Protein AF-A0A529LH03-F1 (afdb_monomer_lite)

Sequence (107 aa):
MSPVDPLMFDMQNALAVAYLFAGRYEEASSWAERSLQEKPDFLGSLRYAAASYAHAGRADEAQKVVSRILALNPGQRISNLADVMPTCRPADLALLVEGLRKAGLPE

Foldseek 3Di:
DPPDPLCQLVVLLVQLLVCLLVLNLVSSLVSLVVSCVSPVLPLSSLLSNLLSCLSVVNQVSNLVSLVSNCVNPVPDALVCQCVVPVPDDPSSNVSSSVSNVSNVGHD

pLDDT: mean 93.13, std 10.19, range [40.72, 98.75]

Structure (mmCIF, N/CA/C/O backbone):
data_AF-A0A529LH03-F1
#
_entry.id   AF-A0A529LH03-F1
#
loop_
_atom_site.group_PDB
_atom_site.id
_atom_site.type_symbol
_atom_site.label_atom_id
_atom_site.label_alt_id
_atom_site.label_comp_id
_atom_site.label_asym_id
_atom_site.label_entity_id
_atom_site.label_seq_id
_atom_site.pdbx_PDB_ins_code
_atom_site.Cartn_x
_atom_site.Cartn_y
_atom_site.Cartn_z
_atom_site.occupancy
_atom_site.B_iso_or_equiv
_atom_site.auth_seq_id
_atom_site.auth_comp_id
_atom_site.auth_asym_id
_atom_site.auth_atom_id
_atom_site.pdbx_PDB_model_num
ATOM 1 N N . MET A 1 1 ? 23.527 19.793 12.767 1.00 40.72 1 MET A N 1
ATOM 2 C CA . MET A 1 1 ? 22.394 19.209 12.025 1.00 40.72 1 MET A CA 1
ATOM 3 C C . MET A 1 1 ? 22.993 18.416 10.883 1.00 40.72 1 MET A C 1
ATOM 5 O O . MET A 1 1 ? 23.650 19.019 10.046 1.00 40.72 1 MET A O 1
ATOM 9 N N . SER A 1 2 ? 22.915 17.085 10.936 1.00 48.88 2 SER A N 1
ATOM 10 C CA . SER A 1 2 ? 23.379 16.255 9.819 1.00 48.88 2 SER A CA 1
ATOM 11 C C . SER A 1 2 ? 22.421 16.480 8.648 1.00 48.88 2 SER A C 1
ATOM 13 O O . SER A 1 2 ? 21.217 16.544 8.907 1.00 48.88 2 SER A O 1
ATOM 15 N N . PRO A 1 3 ? 22.897 16.651 7.403 1.00 59.88 3 PRO A N 1
ATOM 16 C CA . PRO A 1 3 ? 21.998 16.706 6.261 1.00 59.88 3 PRO A CA 1
ATOM 17 C C . PRO A 1 3 ? 21.181 15.412 6.242 1.00 59.88 3 PRO A C 1
ATOM 19 O O . PRO A 1 3 ? 21.746 14.325 6.372 1.00 59.88 3 PRO A O 1
ATOM 22 N N . VAL A 1 4 ? 19.857 15.547 6.158 1.00 61.84 4 VAL A N 1
ATOM 23 C CA . VAL A 1 4 ? 18.957 14.429 5.862 1.00 61.84 4 VAL A CA 1
ATOM 24 C C . VAL A 1 4 ? 19.503 13.771 4.602 1.00 61.84 4 VAL A C 1
ATOM 26 O O . VAL A 1 4 ? 19.668 14.453 3.590 1.00 61.84 4 VAL A O 1
ATOM 29 N N . ASP A 1 5 ? 19.868 12.491 4.685 1.00 68.44 5 ASP A N 1
ATOM 30 C CA . ASP A 1 5 ? 20.296 11.741 3.509 1.00 68.44 5 ASP A CA 1
ATOM 31 C C . ASP A 1 5 ? 19.119 11.745 2.518 1.00 68.44 5 ASP A C 1
ATOM 33 O O . ASP A 1 5 ? 18.059 11.202 2.853 1.00 68.44 5 ASP A O 1
ATOM 37 N N . PRO A 1 6 ? 19.256 12.365 1.328 1.00 65.69 6 PRO A N 1
ATOM 38 C CA . PRO A 1 6 ? 18.159 12.506 0.376 1.00 65.69 6 PRO A CA 1
ATOM 39 C C . PRO A 1 6 ? 17.545 11.171 -0.064 1.00 65.69 6 PRO A C 1
ATOM 41 O O . PRO A 1 6 ? 16.459 11.180 -0.635 1.00 65.69 6 PRO A O 1
ATOM 44 N N . LEU A 1 7 ? 18.220 10.043 0.188 1.00 79.62 7 LEU A N 1
ATOM 45 C CA . LEU A 1 7 ? 17.789 8.693 -0.181 1.00 79.62 7 LEU A CA 1
ATOM 46 C C . LEU A 1 7 ? 17.236 7.881 1.001 1.00 79.62 7 LEU A C 1
ATOM 48 O O . LEU A 1 7 ? 16.840 6.727 0.832 1.00 79.62 7 LEU A O 1
ATOM 52 N N . MET A 1 8 ? 17.167 8.455 2.206 1.00 89.00 8 MET A N 1
ATOM 53 C CA . MET A 1 8 ? 16.677 7.741 3.390 1.00 89.00 8 MET A CA 1
ATOM 54 C C . MET A 1 8 ? 15.234 7.247 3.209 1.00 89.00 8 MET A C 1
ATOM 56 O O . MET A 1 8 ? 14.904 6.126 3.606 1.00 89.00 8 MET A O 1
ATOM 60 N N . PHE A 1 9 ? 14.385 8.046 2.552 1.00 90.88 9 PHE A N 1
ATOM 61 C CA . PHE A 1 9 ? 12.998 7.669 2.275 1.00 90.88 9 PHE A CA 1
ATOM 62 C C . PHE A 1 9 ? 12.903 6.444 1.350 1.00 90.88 9 PHE A C 1
ATOM 64 O O . PHE A 1 9 ? 11.987 5.636 1.519 1.00 90.88 9 PHE A O 1
ATOM 71 N N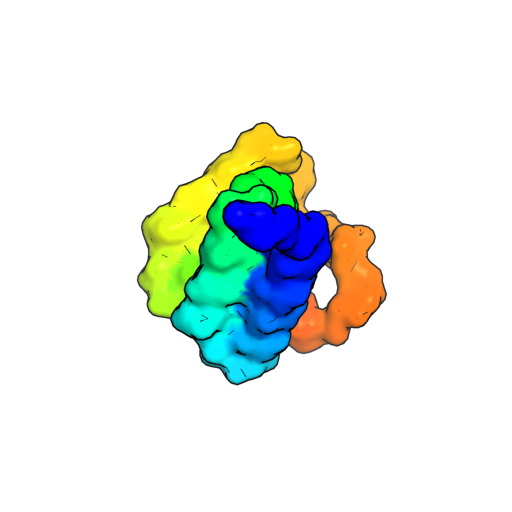 . ASP A 1 10 ? 13.843 6.276 0.409 1.00 91.94 10 ASP A N 1
ATOM 72 C CA . ASP A 1 10 ? 13.891 5.126 -0.501 1.00 91.94 10 ASP A CA 1
ATOM 73 C C . ASP A 1 10 ? 14.249 3.845 0.258 1.00 91.94 10 ASP A C 1
ATOM 75 O O . ASP A 1 10 ? 13.608 2.811 0.065 1.00 91.94 10 ASP A O 1
ATOM 79 N N . MET A 1 11 ? 15.216 3.912 1.182 1.00 93.94 11 MET A N 1
ATOM 80 C CA . MET A 1 11 ? 15.580 2.771 2.030 1.00 93.94 11 MET A CA 1
ATOM 81 C C . MET A 1 11 ? 14.429 2.368 2.960 1.00 93.94 11 MET A C 1
ATOM 83 O O . MET A 1 11 ? 14.126 1.183 3.105 1.00 93.94 11 MET A O 1
ATOM 87 N N . GLN A 1 12 ? 13.751 3.344 3.565 1.00 96.38 12 GLN A N 1
ATOM 88 C CA . GLN A 1 12 ? 12.578 3.101 4.409 1.00 96.38 12 GLN A CA 1
ATOM 89 C C . GLN A 1 12 ? 11.424 2.491 3.603 1.00 96.38 12 GLN A C 1
ATOM 91 O O . GLN A 1 12 ? 10.797 1.534 4.052 1.00 96.38 12 GLN A O 1
ATOM 96 N N . ASN A 1 13 ? 11.190 2.977 2.381 1.00 96.25 13 ASN A N 1
ATOM 97 C CA . ASN A 1 13 ? 10.220 2.378 1.472 1.00 96.25 13 ASN A CA 1
ATOM 98 C C . ASN A 1 13 ? 10.601 0.931 1.127 1.00 96.25 13 ASN A C 1
ATOM 100 O O . ASN A 1 13 ? 9.756 0.048 1.214 1.00 96.25 13 ASN A O 1
ATOM 104 N N . ALA A 1 14 ? 11.868 0.655 0.805 1.00 95.19 14 ALA A N 1
ATOM 105 C CA . ALA A 1 14 ? 12.334 -0.702 0.516 1.00 95.19 14 ALA A CA 1
ATOM 106 C C . ALA A 1 14 ? 12.117 -1.664 1.700 1.00 95.19 14 ALA A C 1
ATOM 108 O O . ALA A 1 14 ? 11.710 -2.808 1.494 1.00 95.19 14 ALA A O 1
ATOM 109 N N . LEU A 1 15 ? 12.316 -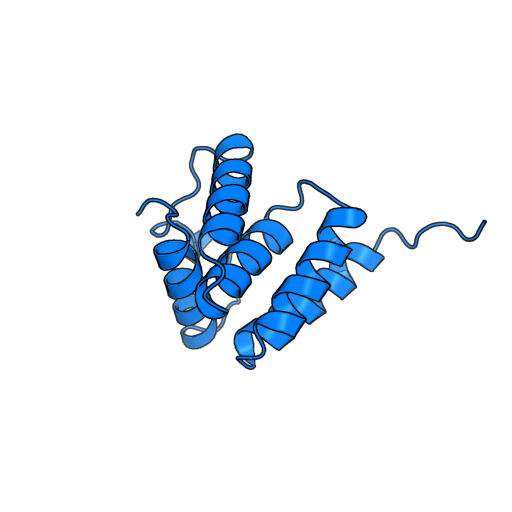1.198 2.939 1.00 97.50 15 LEU A N 1
ATOM 110 C CA . LEU A 1 15 ? 11.975 -1.968 4.139 1.00 97.50 15 LEU A CA 1
ATOM 111 C C . LEU A 1 15 ? 10.469 -2.224 4.238 1.00 97.50 15 LEU A C 1
ATOM 113 O O . LEU A 1 15 ? 10.074 -3.356 4.512 1.00 97.50 15 LEU A O 1
ATOM 117 N N . ALA A 1 16 ? 9.629 -1.223 3.965 1.00 97.69 16 ALA A N 1
ATOM 118 C CA . ALA A 1 16 ? 8.178 -1.400 3.942 1.00 97.69 16 ALA A CA 1
ATOM 119 C C . ALA A 1 16 ? 7.746 -2.476 2.935 1.00 97.69 16 ALA A C 1
ATOM 121 O O . ALA A 1 16 ? 6.956 -3.356 3.274 1.00 97.69 16 ALA A O 1
ATOM 122 N N . VAL A 1 17 ? 8.324 -2.457 1.729 1.00 96.31 17 VAL A N 1
ATOM 123 C CA . VAL A 1 17 ? 8.094 -3.481 0.698 1.00 96.31 17 VAL A CA 1
ATOM 124 C C . VAL A 1 17 ? 8.487 -4.867 1.205 1.00 96.31 17 VAL A C 1
ATOM 126 O O . VAL A 1 17 ? 7.697 -5.807 1.124 1.00 96.31 17 VAL A O 1
ATOM 129 N N . ALA A 1 18 ? 9.696 -4.995 1.758 1.00 96.56 18 ALA A N 1
ATOM 130 C CA . ALA A 1 18 ? 10.208 -6.270 2.246 1.00 96.56 18 ALA A CA 1
ATOM 131 C C . ALA A 1 18 ? 9.337 -6.849 3.372 1.00 96.56 18 ALA A C 1
ATOM 133 O O . ALA A 1 18 ? 9.021 -8.038 3.352 1.00 96.56 18 ALA A O 1
ATOM 134 N N . TYR A 1 19 ? 8.913 -6.019 4.330 1.00 98.44 19 TYR A N 1
ATOM 135 C CA . TYR A 1 19 ? 8.042 -6.455 5.421 1.00 98.44 19 TYR A CA 1
ATOM 136 C C . TYR A 1 19 ? 6.632 -6.805 4.945 1.00 98.44 19 TYR A C 1
ATOM 138 O O . TYR A 1 19 ? 6.096 -7.823 5.384 1.00 98.44 19 TYR A O 1
ATOM 146 N N . LEU A 1 20 ? 6.059 -6.036 4.011 1.00 98.06 20 LEU A N 1
ATOM 147 C CA . LEU A 1 20 ? 4.743 -6.333 3.443 1.00 98.06 20 LEU A CA 1
ATOM 148 C C . LEU A 1 20 ? 4.744 -7.716 2.791 1.00 98.06 20 LEU A C 1
ATOM 150 O O . LEU A 1 20 ? 3.909 -8.553 3.124 1.00 98.06 20 LEU A O 1
ATOM 154 N N . PHE A 1 21 ? 5.711 -7.982 1.912 1.00 96.00 21 PHE A N 1
ATOM 155 C CA . PHE A 1 21 ? 5.810 -9.267 1.212 1.00 96.00 21 PHE A CA 1
ATOM 156 C C . PHE A 1 21 ? 6.257 -10.422 2.119 1.00 96.00 21 PHE A C 1
ATOM 158 O O . PHE A 1 21 ? 6.063 -11.585 1.773 1.00 96.00 21 PHE A O 1
ATOM 165 N N . ALA A 1 22 ? 6.790 -10.124 3.306 1.00 96.81 22 ALA A N 1
ATOM 166 C CA . ALA A 1 22 ? 7.024 -11.099 4.370 1.00 96.81 22 ALA A CA 1
ATOM 167 C C . ALA A 1 22 ? 5.801 -11.321 5.287 1.00 96.81 22 ALA A C 1
ATOM 169 O O . ALA A 1 22 ? 5.908 -12.070 6.257 1.00 96.81 22 ALA A O 1
ATOM 170 N N . GLY A 1 23 ? 4.658 -10.671 5.027 1.00 97.00 23 GLY A N 1
ATOM 171 C CA . GLY A 1 23 ? 3.442 -10.780 5.844 1.00 97.00 23 GLY A CA 1
ATOM 172 C C . GLY A 1 23 ? 3.506 -10.040 7.187 1.00 97.00 23 GLY A C 1
ATOM 173 O O . GLY A 1 23 ? 2.677 -10.268 8.065 1.00 97.00 23 GLY A O 1
ATOM 174 N N . ARG A 1 24 ? 4.500 -9.166 7.372 1.00 98.50 24 ARG A N 1
ATOM 175 C CA . ARG A 1 24 ? 4.757 -8.403 8.602 1.00 98.50 24 ARG A CA 1
ATOM 176 C C . ARG A 1 24 ? 4.164 -7.001 8.480 1.00 98.50 24 ARG A C 1
ATOM 178 O O . ARG A 1 24 ? 4.868 -6.023 8.237 1.00 98.50 24 ARG A O 1
ATOM 185 N N . TYR A 1 25 ? 2.837 -6.930 8.548 1.00 98.44 25 TYR A N 1
ATOM 186 C CA . TYR A 1 25 ? 2.073 -5.748 8.134 1.00 98.44 25 TYR A CA 1
ATOM 187 C C . TYR A 1 25 ? 2.251 -4.526 9.046 1.00 98.44 25 TYR A C 1
ATOM 189 O O . TYR A 1 25 ? 2.324 -3.403 8.548 1.00 98.44 25 TYR A O 1
ATOM 197 N N . GLU A 1 26 ? 2.369 -4.721 10.361 1.00 98.06 26 GLU A N 1
ATOM 198 C CA . GLU A 1 26 ? 2.621 -3.621 11.304 1.00 98.06 26 GLU A CA 1
ATOM 199 C C . GLU A 1 26 ? 3.984 -2.975 11.030 1.00 98.06 26 GLU A C 1
ATOM 201 O O . GLU A 1 26 ? 4.076 -1.762 10.838 1.00 98.06 26 GLU A O 1
ATOM 206 N N . GLU A 1 27 ? 5.043 -3.775 10.889 1.00 98.56 27 GLU A N 1
ATOM 207 C CA . GLU A 1 27 ? 6.366 -3.257 10.541 1.00 98.56 27 GLU A CA 1
ATOM 208 C C . GLU A 1 27 ? 6.370 -2.593 9.163 1.00 98.56 27 GLU A C 1
ATOM 210 O O . GLU A 1 27 ? 6.972 -1.531 8.998 1.00 98.56 27 GLU A O 1
ATOM 215 N N . ALA A 1 28 ? 5.667 -3.174 8.188 1.00 98.56 28 ALA A N 1
ATOM 216 C CA . ALA A 1 28 ? 5.534 -2.592 6.860 1.00 98.56 28 ALA A CA 1
ATOM 217 C C . ALA A 1 28 ? 4.894 -1.198 6.903 1.00 98.56 28 ALA A C 1
ATOM 219 O O . ALA A 1 28 ? 5.439 -0.261 6.316 1.00 98.56 28 ALA A O 1
ATOM 220 N N . SER A 1 29 ? 3.793 -1.036 7.647 1.00 97.56 29 SER A N 1
ATOM 221 C CA . SER A 1 29 ? 3.156 0.272 7.829 1.00 97.56 29 SER A CA 1
ATOM 222 C C . SER A 1 29 ? 4.089 1.267 8.516 1.00 97.56 29 SER A C 1
ATOM 224 O O . SER A 1 29 ? 4.277 2.363 7.995 1.00 97.56 29 SER A O 1
ATOM 226 N N . SER A 1 30 ? 4.779 0.865 9.588 1.00 97.94 30 SER A N 1
ATOM 227 C CA . SER A 1 30 ? 5.708 1.740 10.308 1.00 97.94 30 SER A CA 1
ATOM 228 C C . SER A 1 30 ? 6.841 2.251 9.411 1.00 97.94 30 SER A C 1
ATOM 230 O O . SER A 1 30 ? 7.172 3.437 9.426 1.00 97.94 30 SER A O 1
ATOM 232 N N . TRP A 1 31 ? 7.429 1.388 8.578 1.00 98.38 31 TRP A N 1
ATOM 233 C CA . TRP A 1 31 ? 8.479 1.809 7.648 1.00 98.38 31 TRP A CA 1
ATOM 234 C C . TRP A 1 31 ? 7.950 2.672 6.500 1.00 98.38 31 TRP A C 1
ATOM 236 O O . TRP A 1 31 ? 8.615 3.638 6.115 1.00 98.38 31 TRP A O 1
ATOM 246 N N . ALA A 1 32 ? 6.747 2.387 5.995 1.00 97.94 32 ALA A N 1
ATOM 247 C CA . ALA A 1 32 ? 6.104 3.226 4.990 1.00 97.94 32 ALA A CA 1
ATOM 248 C C . ALA A 1 32 ? 5.810 4.627 5.547 1.00 97.94 32 ALA A C 1
ATOM 250 O O . ALA A 1 32 ? 6.085 5.620 4.879 1.00 97.94 32 ALA A O 1
ATOM 251 N N . GLU A 1 33 ? 5.333 4.728 6.788 1.00 97.12 33 GLU A N 1
ATOM 252 C CA . GLU A 1 33 ? 5.102 6.007 7.462 1.00 97.12 33 GLU A CA 1
ATOM 253 C C . GLU A 1 33 ? 6.377 6.822 7.629 1.00 97.12 33 GLU A C 1
ATOM 255 O O . GLU A 1 33 ? 6.362 8.022 7.382 1.00 97.12 33 GLU A O 1
ATOM 260 N N . ARG A 1 34 ? 7.496 6.189 7.999 1.00 96.88 34 ARG A N 1
ATOM 261 C CA . ARG A 1 34 ? 8.790 6.883 8.094 1.00 96.88 34 ARG A CA 1
ATOM 262 C C . ARG A 1 34 ? 9.220 7.441 6.741 1.00 96.88 34 ARG A C 1
ATOM 264 O O . ARG A 1 34 ? 9.604 8.602 6.664 1.00 96.88 34 ARG A O 1
ATOM 271 N N . SER A 1 35 ? 9.049 6.658 5.675 1.00 97.06 35 SER A N 1
ATOM 272 C CA . SER A 1 35 ? 9.292 7.133 4.308 1.00 97.06 35 SER A CA 1
ATOM 273 C C . SER A 1 35 ? 8.412 8.341 3.962 1.00 97.06 35 SER A C 1
ATOM 275 O O . SER A 1 35 ? 8.885 9.303 3.361 1.00 97.06 35 SER A O 1
ATOM 277 N N . LEU A 1 36 ? 7.147 8.333 4.392 1.00 96.62 36 LEU A N 1
ATOM 278 C CA . LEU A 1 36 ? 6.206 9.436 4.181 1.00 96.62 36 LEU A CA 1
ATOM 279 C C . LEU A 1 36 ? 6.477 10.652 5.080 1.00 96.62 36 LEU A C 1
ATOM 281 O O . LEU A 1 36 ? 6.141 11.763 4.692 1.00 96.62 36 LEU A O 1
ATOM 285 N N . GLN A 1 37 ? 7.103 10.491 6.247 1.00 95.19 37 GLN A N 1
ATOM 286 C CA . GLN A 1 37 ? 7.558 11.629 7.057 1.00 95.19 37 GLN A CA 1
ATOM 287 C C . GLN A 1 37 ? 8.637 12.430 6.319 1.00 95.19 37 GLN A C 1
ATOM 289 O O . GLN A 1 37 ? 8.614 13.658 6.353 1.00 95.19 37 GLN A O 1
ATOM 294 N N . GLU A 1 38 ? 9.533 11.742 5.608 1.00 92.62 38 GLU A N 1
ATOM 295 C CA . GLU A 1 38 ? 10.571 12.369 4.782 1.00 92.62 38 GLU A CA 1
ATOM 296 C C . GLU A 1 38 ? 10.014 12.870 3.436 1.00 92.62 38 GLU A C 1
ATOM 298 O O . GLU A 1 38 ? 10.370 13.952 2.964 1.00 92.62 38 GLU A O 1
ATOM 303 N N . LYS A 1 39 ? 9.114 12.100 2.804 1.00 94.12 39 LYS A N 1
ATOM 304 C CA . LYS A 1 39 ? 8.490 12.434 1.514 1.00 94.12 39 LYS A CA 1
ATOM 305 C C . LYS A 1 39 ? 6.981 12.118 1.502 1.00 94.12 39 LYS A C 1
ATOM 307 O O . LYS A 1 39 ? 6.583 11.066 0.995 1.00 94.12 39 LYS A O 1
ATOM 312 N N . PRO A 1 40 ? 6.123 13.049 1.966 1.00 94.75 40 PRO A N 1
ATOM 313 C CA . PRO A 1 40 ? 4.690 12.802 2.203 1.00 94.75 40 PRO A CA 1
ATOM 314 C C . PRO A 1 40 ? 3.869 12.336 0.999 1.00 94.75 40 PRO A C 1
ATOM 316 O O . PRO A 1 40 ? 2.889 11.614 1.159 1.00 94.75 40 PRO A O 1
ATOM 319 N N . ASP A 1 41 ? 4.278 12.723 -0.209 1.00 95.44 41 ASP A N 1
ATOM 320 C CA . ASP A 1 41 ? 3.543 12.436 -1.446 1.00 95.44 41 ASP A CA 1
ATOM 321 C C . ASP A 1 41 ? 4.212 11.357 -2.302 1.00 95.44 41 ASP A C 1
ATOM 323 O O . ASP A 1 41 ? 3.959 11.234 -3.504 1.00 95.44 41 ASP A O 1
ATOM 327 N N . PHE A 1 42 ? 5.086 10.545 -1.700 1.00 95.12 42 PHE A N 1
ATOM 328 C CA . PHE A 1 42 ? 5.680 9.426 -2.410 1.00 95.12 42 PHE A CA 1
ATOM 329 C C . PHE A 1 42 ? 4.651 8.310 -2.637 1.00 95.12 42 PHE A C 1
ATOM 331 O O . PHE A 1 42 ? 4.361 7.502 -1.754 1.00 95.12 42 PHE A O 1
ATOM 338 N N . LEU A 1 43 ? 4.116 8.244 -3.862 1.00 95.12 43 LEU A N 1
ATOM 339 C CA . LEU A 1 43 ? 3.077 7.284 -4.258 1.00 95.12 43 LEU A CA 1
ATOM 340 C C . LEU A 1 43 ? 3.444 5.817 -3.983 1.00 95.12 43 LEU A C 1
ATOM 342 O O . LEU A 1 43 ? 2.547 5.019 -3.726 1.00 95.12 43 LEU A O 1
ATOM 346 N N . GLY A 1 44 ? 4.730 5.451 -4.030 1.00 94.06 44 GLY A N 1
ATOM 347 C CA . GLY A 1 44 ? 5.193 4.112 -3.651 1.00 94.06 44 GLY A CA 1
ATOM 348 C C . GLY A 1 44 ? 4.834 3.792 -2.201 1.00 94.06 44 GLY A C 1
ATOM 349 O O . GLY A 1 44 ? 4.023 2.900 -1.952 1.00 94.06 44 GLY A O 1
ATOM 350 N N . SER A 1 45 ? 5.355 4.583 -1.264 1.00 97.06 45 SER A N 1
ATOM 351 C CA . SER A 1 45 ? 5.104 4.412 0.170 1.00 97.06 45 SER A CA 1
ATOM 352 C C . SER A 1 45 ? 3.629 4.539 0.536 1.00 97.06 45 SER A C 1
ATOM 354 O O . SER A 1 45 ? 3.160 3.782 1.379 1.00 97.06 45 SER A O 1
ATOM 356 N N . LEU A 1 46 ? 2.861 5.413 -0.129 1.00 98.25 46 LEU A N 1
ATOM 357 C CA . LEU A 1 46 ? 1.410 5.486 0.083 1.00 98.25 46 LEU A CA 1
ATOM 358 C C . LEU A 1 46 ? 0.713 4.164 -0.280 1.00 98.25 46 LEU A C 1
ATOM 360 O O . LEU A 1 46 ? -0.114 3.679 0.490 1.00 98.25 46 LEU A O 1
ATOM 364 N N . ARG A 1 47 ? 1.055 3.539 -1.418 1.00 97.44 47 ARG A N 1
ATOM 365 C CA . ARG A 1 47 ? 0.473 2.238 -1.803 1.00 97.44 47 ARG A CA 1
ATOM 366 C C . ARG A 1 47 ? 0.812 1.152 -0.782 1.00 97.44 47 ARG A C 1
ATOM 368 O O . ARG A 1 47 ? -0.075 0.403 -0.376 1.00 97.44 47 ARG A O 1
ATOM 375 N N . TYR A 1 48 ? 2.068 1.088 -0.344 1.00 97.94 48 TYR A N 1
ATOM 376 C CA . TYR A 1 48 ? 2.493 0.090 0.638 1.00 97.94 48 TYR A CA 1
ATOM 377 C C . TYR A 1 48 ? 1.892 0.340 2.024 1.00 97.94 48 TYR A C 1
ATOM 379 O O . TYR A 1 48 ? 1.476 -0.621 2.665 1.00 97.94 48 TYR A O 1
ATOM 387 N N . ALA A 1 49 ? 1.754 1.596 2.462 1.00 98.56 49 ALA A N 1
ATOM 388 C CA . ALA A 1 49 ? 1.064 1.945 3.703 1.00 98.56 49 ALA A CA 1
ATOM 389 C C . ALA A 1 49 ? -0.412 1.524 3.661 1.00 98.56 49 ALA A C 1
ATOM 391 O O . ALA A 1 49 ? -0.866 0.823 4.560 1.00 98.56 49 ALA A O 1
ATOM 392 N N . ALA A 1 50 ? -1.144 1.878 2.598 1.00 98.69 50 ALA A N 1
ATOM 393 C CA . ALA A 1 50 ? -2.552 1.507 2.441 1.00 98.69 50 ALA A CA 1
ATOM 394 C C . ALA A 1 50 ? -2.758 -0.015 2.480 1.00 98.69 50 ALA A C 1
ATOM 396 O O . ALA A 1 50 ? -3.608 -0.507 3.222 1.00 98.69 50 ALA A O 1
ATOM 397 N N . ALA A 1 51 ? -1.957 -0.767 1.719 1.00 98.50 51 ALA A N 1
ATOM 398 C CA . ALA A 1 51 ? -2.049 -2.224 1.697 1.00 98.50 51 ALA A CA 1
ATOM 399 C C . ALA A 1 51 ? -1.670 -2.859 3.041 1.00 98.50 51 ALA A C 1
ATOM 401 O O . ALA A 1 51 ? -2.351 -3.777 3.496 1.00 98.50 51 ALA A O 1
ATOM 402 N N . SER A 1 52 ? -0.619 -2.353 3.692 1.00 98.69 52 SER A N 1
ATOM 403 C CA . SER A 1 52 ? -0.185 -2.836 5.008 1.00 98.69 52 SER A CA 1
ATOM 404 C C . SER A 1 52 ? -1.257 -2.587 6.066 1.00 98.69 52 SER A C 1
ATOM 406 O O . SER A 1 52 ? -1.600 -3.502 6.807 1.00 98.69 52 SER A O 1
ATOM 408 N N . TYR A 1 53 ? -1.857 -1.393 6.085 1.00 98.75 53 TYR A N 1
ATOM 409 C CA . TYR A 1 53 ?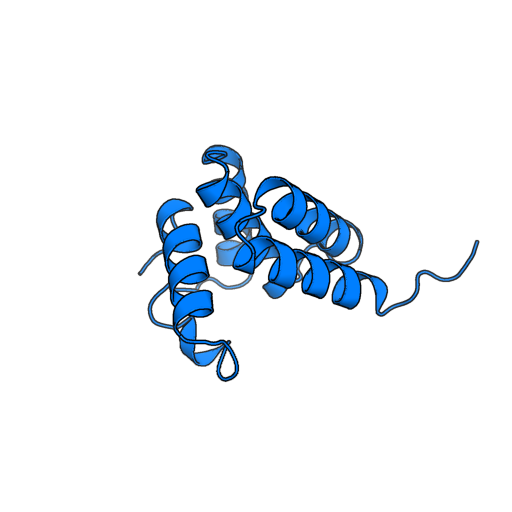 -2.960 -1.080 6.991 1.00 98.75 53 TYR A CA 1
ATOM 410 C C . TYR A 1 53 ? -4.166 -1.981 6.781 1.00 98.75 53 TYR A C 1
ATOM 412 O O . TYR A 1 53 ? -4.707 -2.521 7.745 1.00 98.75 53 TYR A O 1
ATOM 420 N N . ALA A 1 54 ? -4.553 -2.207 5.530 1.00 98.62 54 ALA A N 1
ATOM 421 C CA . ALA A 1 54 ? -5.675 -3.077 5.225 1.00 98.62 54 ALA A CA 1
ATOM 422 C C . ALA A 1 54 ? -5.435 -4.525 5.684 1.00 98.62 54 ALA A C 1
ATOM 424 O O . ALA A 1 54 ? -6.327 -5.140 6.267 1.00 98.62 54 ALA A O 1
ATOM 425 N N . HIS A 1 55 ? -4.230 -5.064 5.473 1.00 98.56 55 HIS A N 1
ATOM 426 C CA . HIS A 1 55 ? -3.881 -6.414 5.931 1.00 98.56 55 HIS A CA 1
ATOM 427 C C . HIS A 1 55 ? -3.704 -6.517 7.451 1.00 98.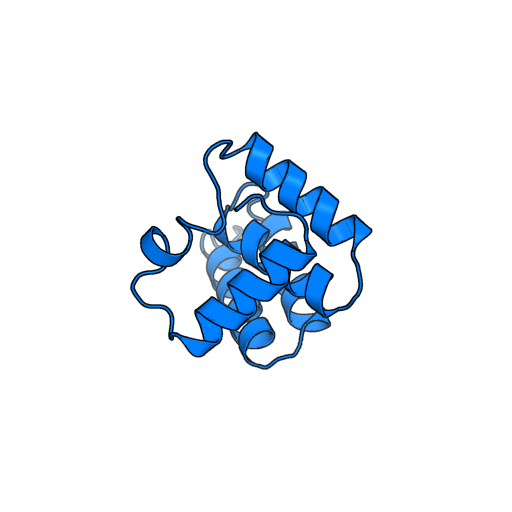56 55 HIS A C 1
ATOM 429 O O . HIS A 1 55 ? -3.989 -7.568 8.018 1.00 98.56 55 HIS A O 1
ATOM 435 N N . ALA A 1 56 ? -3.321 -5.429 8.122 1.00 97.94 56 ALA A N 1
ATOM 436 C CA . ALA A 1 56 ? -3.291 -5.332 9.583 1.00 97.94 56 ALA A CA 1
ATOM 437 C C . ALA A 1 56 ? -4.686 -5.132 10.221 1.00 97.94 56 ALA A C 1
ATOM 439 O O . ALA A 1 56 ? -4.796 -5.049 11.440 1.00 97.94 56 ALA A O 1
ATOM 440 N N . GLY A 1 57 ? -5.761 -5.037 9.426 1.00 97.62 57 GLY A N 1
ATOM 441 C CA . GLY A 1 57 ? -7.123 -4.799 9.925 1.00 97.62 57 GLY A CA 1
ATOM 442 C C . GLY A 1 57 ? -7.424 -3.338 10.287 1.00 97.62 57 GLY A C 1
ATOM 443 O O . GLY A 1 57 ? -8.471 -3.047 10.863 1.00 97.62 57 GLY A O 1
ATOM 444 N N . ARG A 1 58 ? -6.540 -2.407 9.921 1.00 98.25 58 ARG A N 1
ATOM 445 C CA . ARG A 1 58 ? -6.637 -0.961 10.177 1.00 98.25 58 ARG A CA 1
ATOM 446 C C . ARG A 1 58 ? -7.319 -0.253 9.003 1.00 98.25 58 ARG A C 1
ATOM 448 O O . ARG A 1 58 ? -6.703 0.484 8.233 1.00 98.25 58 ARG A O 1
ATOM 455 N N . ALA A 1 59 ? -8.598 -0.575 8.804 1.00 97.25 59 ALA A N 1
ATOM 456 C CA . ALA A 1 59 ? -9.354 -0.186 7.610 1.00 97.25 59 ALA A CA 1
ATOM 457 C C . ALA A 1 59 ? -9.499 1.339 7.447 1.00 97.25 59 ALA A C 1
ATOM 459 O O . ALA A 1 59 ? -9.359 1.847 6.333 1.00 97.25 59 ALA A O 1
ATOM 460 N N . ASP A 1 60 ? -9.723 2.071 8.541 1.00 98.25 60 ASP A N 1
ATOM 461 C CA . ASP A 1 60 ? -9.910 3.526 8.506 1.00 98.25 60 ASP A CA 1
ATOM 462 C C . ASP A 1 60 ? -8.637 4.250 8.047 1.00 98.25 60 ASP A C 1
ATOM 464 O O . ASP A 1 60 ? -8.688 5.180 7.238 1.00 98.25 60 ASP A O 1
ATOM 468 N N . GLU A 1 61 ? -7.469 3.830 8.538 1.00 98.44 61 GLU A N 1
ATOM 469 C CA . GLU A 1 61 ? -6.180 4.355 8.092 1.00 98.44 61 GLU A CA 1
ATOM 470 C C . GLU A 1 61 ? -5.906 3.999 6.633 1.00 98.44 61 GLU A C 1
ATOM 472 O O . GLU A 1 61 ? -5.502 4.868 5.858 1.00 98.44 61 GLU A O 1
ATOM 477 N N . ALA A 1 62 ? -6.197 2.760 6.229 1.00 98.62 62 ALA A N 1
ATOM 478 C CA . ALA A 1 62 ? -6.035 2.325 4.847 1.00 98.62 62 ALA A CA 1
ATOM 479 C C . ALA A 1 62 ? -6.848 3.202 3.873 1.00 98.62 62 ALA A C 1
ATOM 481 O O . ALA A 1 62 ? -6.304 3.703 2.885 1.00 98.62 62 ALA A O 1
ATOM 482 N N . GLN A 1 63 ? -8.120 3.467 4.189 1.00 98.56 63 GLN A N 1
ATOM 483 C CA . GLN A 1 63 ? -9.009 4.306 3.376 1.00 98.56 63 GLN A CA 1
ATOM 484 C C . GLN A 1 63 ? -8.554 5.770 3.315 1.00 98.56 63 GLN A C 1
ATOM 486 O O . GLN A 1 63 ? -8.627 6.407 2.257 1.00 98.56 63 GLN A O 1
ATOM 491 N N . LYS A 1 64 ? -8.037 6.318 4.423 1.00 98.44 64 LYS A N 1
ATOM 492 C CA . LYS A 1 64 ? -7.445 7.668 4.439 1.00 98.44 64 LYS A CA 1
ATOM 493 C C . LYS A 1 64 ? -6.249 7.757 3.495 1.00 98.44 64 LYS A C 1
ATOM 495 O O . LYS A 1 64 ? -6.143 8.716 2.729 1.00 98.44 64 LYS A O 1
ATOM 500 N N . VAL A 1 65 ? -5.379 6.747 3.502 1.00 98.50 65 VAL A N 1
ATOM 501 C CA . VAL A 1 65 ? -4.223 6.702 2.599 1.00 98.50 65 VAL A CA 1
ATOM 502 C C . VAL A 1 65 ? -4.669 6.552 1.141 1.00 98.50 65 VAL A C 1
ATOM 504 O O . VAL A 1 65 ? -4.167 7.280 0.286 1.00 98.50 65 VAL A O 1
ATOM 507 N N . VAL A 1 66 ? -5.659 5.704 0.837 1.00 98.56 66 VAL A N 1
ATOM 508 C CA . VAL A 1 66 ? -6.229 5.597 -0.524 1.00 98.56 66 VAL A CA 1
ATOM 509 C C . VAL A 1 66 ? -6.820 6.925 -0.994 1.00 98.56 66 VAL A C 1
ATOM 511 O O . VAL A 1 66 ? -6.588 7.332 -2.132 1.00 98.56 66 VAL A O 1
ATOM 514 N N . SER A 1 67 ? -7.507 7.651 -0.115 1.00 98.38 67 SER A N 1
ATOM 515 C CA . SER A 1 67 ? -8.030 8.984 -0.434 1.00 98.38 67 SER A CA 1
ATOM 516 C C . SER A 1 67 ? -6.905 9.953 -0.815 1.00 98.38 67 SER A C 1
ATOM 518 O O . SER A 1 67 ? -7.041 10.716 -1.773 1.00 98.38 67 SER A O 1
ATOM 520 N N . ARG A 1 68 ? -5.752 9.884 -0.131 1.00 98.06 68 ARG A N 1
ATOM 521 C CA . ARG A 1 68 ? -4.558 10.663 -0.499 1.00 98.06 68 ARG A CA 1
ATOM 522 C C . ARG A 1 68 ? -3.971 10.224 -1.841 1.00 98.06 68 ARG A C 1
ATOM 524 O O . ARG A 1 68 ? -3.633 11.087 -2.646 1.00 98.06 68 ARG A O 1
ATOM 531 N N . ILE A 1 69 ? -3.887 8.918 -2.107 1.00 98.19 69 ILE A N 1
ATOM 532 C CA . ILE A 1 69 ? -3.435 8.387 -3.405 1.00 98.19 69 ILE A CA 1
ATOM 533 C C . ILE A 1 69 ? -4.300 8.945 -4.533 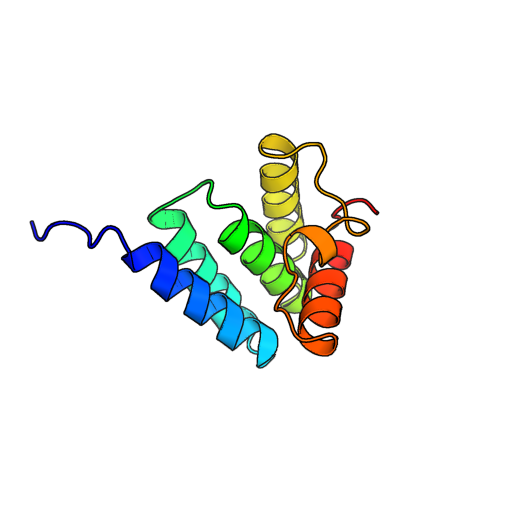1.00 98.19 69 ILE A C 1
ATOM 535 O O . ILE A 1 69 ? -3.756 9.436 -5.515 1.00 98.19 69 ILE A O 1
ATOM 539 N N . LEU A 1 70 ? -5.626 8.914 -4.388 1.00 98.00 70 LEU A N 1
ATOM 540 C CA . LEU A 1 70 ? -6.554 9.397 -5.413 1.00 98.00 70 LEU A CA 1
ATOM 541 C C . LEU A 1 70 ? -6.529 10.921 -5.569 1.00 98.00 70 LEU A C 1
ATOM 543 O O . LEU A 1 70 ? -6.735 11.414 -6.673 1.00 98.00 70 LEU A O 1
ATOM 547 N N . ALA A 1 71 ? -6.230 11.671 -4.506 1.00 98.12 71 ALA A N 1
ATOM 548 C CA . ALA A 1 71 ? -6.015 13.114 -4.608 1.00 98.12 71 ALA A CA 1
ATOM 549 C C . ALA A 1 71 ? -4.760 13.463 -5.433 1.00 98.12 71 ALA A C 1
ATOM 551 O O . ALA A 1 71 ? -4.760 14.457 -6.154 1.00 98.12 71 ALA A O 1
ATOM 552 N N . LEU A 1 72 ? -3.701 12.649 -5.339 1.00 97.62 72 LEU A N 1
ATOM 553 C CA . LEU A 1 72 ? -2.441 12.846 -6.070 1.00 97.62 72 LEU A CA 1
ATOM 554 C C . LEU A 1 72 ? -2.466 12.234 -7.478 1.00 97.62 72 LEU A C 1
ATOM 556 O O . LEU A 1 72 ? -1.877 12.776 -8.409 1.00 97.62 72 LEU A O 1
ATOM 560 N N . ASN A 1 73 ? -3.135 11.093 -7.632 1.00 96.00 73 ASN A N 1
ATOM 561 C CA . ASN A 1 73 ? -3.296 10.368 -8.884 1.00 96.00 73 ASN A CA 1
ATOM 562 C C . ASN A 1 73 ? -4.747 9.865 -9.021 1.00 96.00 73 ASN A C 1
ATOM 564 O O . ASN A 1 73 ? -5.033 8.701 -8.717 1.00 96.00 73 ASN A O 1
ATOM 568 N N . PRO A 1 74 ? -5.664 10.706 -9.536 1.00 96.69 74 PRO A N 1
ATOM 569 C CA . PRO A 1 74 ? -7.070 10.340 -9.718 1.00 96.69 74 PRO A CA 1
ATOM 570 C C . PRO A 1 74 ? -7.298 9.148 -10.654 1.00 96.69 74 PRO A C 1
ATOM 572 O O . PRO A 1 74 ? -8.370 8.543 -10.627 1.00 96.69 74 PRO A O 1
ATOM 575 N N . GLY A 1 75 ? -6.311 8.811 -11.491 1.00 94.88 75 GLY A N 1
ATOM 576 C CA . GLY A 1 75 ? -6.340 7.674 -12.409 1.00 94.88 75 GLY A CA 1
ATOM 577 C C . GLY A 1 75 ? -5.825 6.366 -11.807 1.00 94.88 75 GLY A C 1
ATOM 578 O O . GLY A 1 75 ? -5.872 5.345 -12.486 1.00 94.88 75 GLY A O 1
ATOM 579 N N . GLN A 1 76 ? -5.334 6.356 -10.562 1.00 94.56 76 GLN A N 1
ATOM 580 C CA . GLN A 1 76 ? -4.869 5.122 -9.926 1.00 94.56 76 GLN A CA 1
ATOM 581 C C . GLN A 1 76 ? -6.031 4.137 -9.773 1.00 94.56 76 GLN A C 1
ATOM 583 O O . GLN A 1 76 ? -7.059 4.473 -9.181 1.00 94.56 76 GLN A O 1
ATOM 588 N N . ARG A 1 77 ? -5.851 2.923 -10.290 1.00 96.00 77 ARG A N 1
ATOM 589 C CA . ARG A 1 77 ? -6.820 1.828 -10.228 1.00 96.00 77 ARG A CA 1
ATOM 590 C C . ARG A 1 77 ? -6.121 0.520 -9.885 1.00 96.00 77 ARG A C 1
ATOM 592 O O . ARG A 1 77 ? -4.892 0.457 -9.932 1.00 96.00 77 ARG A O 1
ATOM 599 N N . ILE A 1 78 ? -6.878 -0.515 -9.540 1.00 96.31 78 ILE A N 1
ATOM 600 C CA . ILE A 1 78 ? -6.321 -1.862 -9.379 1.00 96.31 78 ILE A CA 1
ATOM 601 C C . ILE A 1 78 ? -5.857 -2.409 -10.736 1.00 96.31 78 ILE A C 1
ATOM 603 O O . ILE A 1 78 ? -4.750 -2.936 -10.843 1.00 96.31 78 ILE A O 1
ATOM 607 N N . SER A 1 79 ? -6.663 -2.215 -11.780 1.00 93.38 79 SER A N 1
ATOM 608 C CA . SER A 1 79 ? -6.416 -2.671 -13.154 1.00 93.38 79 SER A CA 1
ATOM 609 C C . SER A 1 79 ? -5.109 -2.165 -13.772 1.00 93.38 79 SER A C 1
ATOM 611 O O . SER A 1 79 ? -4.541 -2.858 -14.611 1.00 93.38 79 SER A O 1
ATOM 613 N N . ASN A 1 80 ? -4.599 -1.007 -13.337 1.00 91.75 80 ASN A N 1
ATOM 614 C CA . ASN A 1 80 ? -3.358 -0.410 -13.850 1.00 91.75 80 ASN A CA 1
ATOM 615 C C . ASN A 1 80 ? -2.155 -0.519 -12.894 1.00 91.75 80 ASN A C 1
ATOM 617 O O . ASN A 1 80 ? -1.108 0.081 -13.142 1.00 91.75 80 ASN A O 1
ATOM 621 N N . LEU A 1 81 ? -2.263 -1.288 -11.800 1.00 87.94 81 LEU A N 1
ATOM 622 C CA . LEU A 1 81 ? -1.142 -1.485 -10.869 1.00 87.94 81 LEU A CA 1
ATOM 623 C C . LEU A 1 81 ? 0.022 -2.266 -11.484 1.00 87.94 81 LEU A C 1
ATOM 625 O O . LEU A 1 81 ? 1.176 -1.984 -11.165 1.00 87.94 81 LEU A O 1
ATOM 629 N N . ALA A 1 82 ? -0.263 -3.233 -12.357 1.00 84.31 82 ALA A N 1
ATOM 630 C CA . ALA A 1 82 ? 0.774 -4.037 -13.001 1.00 84.31 82 ALA A CA 1
ATOM 631 C C . ALA A 1 82 ? 1.692 -3.178 -13.890 1.00 84.31 82 ALA A C 1
ATOM 633 O O . ALA A 1 82 ? 2.906 -3.377 -13.896 1.00 84.31 82 ALA A O 1
ATOM 634 N N . ASP A 1 83 ? 1.130 -2.166 -14.558 1.00 85.00 83 ASP A N 1
ATOM 635 C CA . ASP A 1 83 ? 1.864 -1.269 -15.458 1.00 85.00 83 ASP A CA 1
ATOM 636 C C . ASP A 1 83 ? 2.908 -0.427 -14.714 1.00 85.00 83 ASP A C 1
ATOM 638 O O . ASP A 1 83 ? 3.964 -0.095 -15.252 1.00 85.00 83 ASP A O 1
ATOM 642 N N . VAL A 1 84 ? 2.632 -0.098 -13.448 1.00 78.56 84 VAL A N 1
ATOM 643 C CA . VAL A 1 84 ? 3.532 0.690 -12.593 1.00 78.56 84 VAL A CA 1
ATOM 644 C C . VAL A 1 84 ? 4.496 -0.175 -11.775 1.00 78.56 84 VAL A C 1
ATOM 646 O O . VAL A 1 84 ? 5.318 0.368 -11.036 1.00 78.56 84 VAL A O 1
ATOM 649 N N . MET A 1 85 ? 4.416 -1.507 -11.893 1.00 78.81 85 MET A N 1
ATOM 650 C CA . MET A 1 85 ? 5.238 -2.467 -11.145 1.00 78.81 85 MET A CA 1
ATOM 651 C C . MET A 1 85 ? 5.713 -3.655 -12.006 1.00 78.81 85 MET A C 1
ATOM 653 O O . MET A 1 85 ? 5.482 -4.812 -11.649 1.00 78.81 85 MET A O 1
ATOM 657 N N . PRO A 1 86 ? 6.444 -3.407 -13.109 1.00 73.94 86 PRO A N 1
ATOM 658 C CA . PRO A 1 86 ? 6.806 -4.449 -14.075 1.00 73.94 86 PRO A CA 1
ATOM 659 C C . PRO A 1 86 ? 7.778 -5.507 -13.528 1.00 73.94 86 PRO A C 1
ATOM 661 O O . PRO A 1 86 ? 7.878 -6.599 -14.079 1.00 73.94 86 PRO A O 1
ATOM 664 N N . THR A 1 87 ? 8.515 -5.201 -12.458 1.00 79.25 87 THR A N 1
ATOM 665 C CA . THR A 1 87 ? 9.519 -6.097 -11.858 1.00 79.25 87 THR A CA 1
ATOM 666 C C . THR A 1 87 ? 9.024 -6.820 -10.602 1.00 79.25 87 THR A C 1
ATOM 668 O O . THR A 1 87 ? 9.792 -7.544 -9.969 1.00 79.25 87 THR A O 1
ATOM 671 N N . CYS A 1 88 ? 7.757 -6.637 -10.216 1.00 84.31 88 CYS A N 1
ATOM 672 C CA . CYS A 1 88 ? 7.192 -7.269 -9.029 1.00 84.31 88 CYS A CA 1
ATOM 673 C C . CYS A 1 88 ? 6.863 -8.744 -9.301 1.00 84.31 88 CYS A C 1
ATOM 675 O O . CYS A 1 88 ? 6.331 -9.094 -10.356 1.00 84.31 88 CYS A O 1
ATOM 677 N N . ARG A 1 89 ? 7.168 -9.633 -8.347 1.00 91.00 89 ARG A N 1
ATOM 678 C CA . ARG A 1 89 ? 6.797 -11.049 -8.474 1.00 91.00 89 ARG A CA 1
ATOM 679 C C . ARG A 1 89 ? 5.265 -11.167 -8.477 1.00 91.00 89 ARG A C 1
ATOM 681 O O . ARG A 1 89 ? 4.621 -10.458 -7.706 1.00 91.00 89 ARG A O 1
ATOM 688 N N . PRO A 1 90 ? 4.660 -12.096 -9.240 1.00 91.00 90 PRO A N 1
ATOM 689 C CA . PRO A 1 90 ? 3.200 -12.207 -9.311 1.00 91.00 90 PRO A CA 1
ATOM 690 C C . PRO A 1 90 ? 2.509 -12.371 -7.949 1.00 91.00 90 PRO A C 1
ATOM 692 O O . PRO A 1 90 ? 1.456 -11.784 -7.721 1.00 91.00 90 PRO A O 1
ATOM 695 N N . ALA A 1 91 ? 3.115 -13.128 -7.027 1.00 92.81 91 ALA A N 1
ATOM 696 C CA . ALA A 1 91 ? 2.584 -13.318 -5.675 1.00 92.81 91 ALA A CA 1
ATOM 697 C C . ALA A 1 91 ? 2.616 -12.026 -4.837 1.00 92.81 91 ALA A C 1
ATOM 699 O O . ALA A 1 91 ? 1.654 -11.715 -4.139 1.00 92.81 91 ALA A O 1
ATOM 700 N N . ASP A 1 92 ? 3.694 -11.252 -4.952 1.00 94.44 92 ASP A N 1
ATOM 701 C CA . ASP A 1 92 ? 3.854 -9.972 -4.259 1.00 94.44 92 ASP A CA 1
ATOM 702 C C . ASP A 1 92 ? 2.852 -8.936 -4.792 1.00 94.44 92 ASP A C 1
ATOM 704 O O . ASP A 1 92 ? 2.191 -8.236 -4.021 1.00 94.44 92 ASP A O 1
ATOM 708 N N . LEU A 1 93 ? 2.676 -8.889 -6.120 1.00 93.56 93 LEU A N 1
ATOM 709 C CA . LEU A 1 93 ? 1.679 -8.035 -6.763 1.00 93.56 93 LEU A CA 1
ATOM 710 C C . LEU A 1 93 ? 0.261 -8.414 -6.323 1.00 93.56 93 LEU A C 1
ATOM 712 O O . LEU A 1 93 ? -0.533 -7.528 -6.021 1.00 93.56 93 LEU A O 1
ATOM 716 N N . ALA A 1 94 ? -0.053 -9.710 -6.245 1.00 94.81 94 ALA A N 1
ATOM 717 C CA . ALA A 1 94 ? -1.351 -10.179 -5.769 1.00 94.81 94 ALA A CA 1
ATOM 718 C C . ALA A 1 94 ? -1.623 -9.737 -4.321 1.00 94.81 94 ALA A C 1
ATOM 720 O O . ALA A 1 94 ? -2.712 -9.236 -4.042 1.00 94.81 94 ALA A O 1
ATOM 721 N N . LEU A 1 95 ? -0.630 -9.840 -3.428 1.00 96.31 95 LEU A N 1
ATOM 722 C CA . LEU A 1 95 ? -0.751 -9.386 -2.039 1.00 96.31 95 LEU A CA 1
ATOM 723 C C . LEU A 1 95 ? -0.987 -7.872 -1.951 1.00 96.31 95 LEU A C 1
ATOM 725 O O . LEU A 1 95 ? -1.833 -7.412 -1.178 1.00 96.31 95 LEU A O 1
ATOM 729 N N . LEU A 1 96 ? -0.259 -7.092 -2.754 1.00 96.50 96 LEU A N 1
ATOM 730 C CA . LEU A 1 96 ? -0.434 -5.644 -2.823 1.00 96.50 96 LEU A CA 1
ATOM 731 C C . LEU A 1 96 ? -1.826 -5.272 -3.350 1.00 96.50 96 LEU A C 1
ATOM 733 O O . LEU A 1 96 ? -2.506 -4.440 -2.753 1.00 96.50 96 LEU A O 1
ATOM 737 N N . VAL A 1 97 ? -2.258 -5.904 -4.443 1.00 96.94 97 VAL A N 1
ATOM 738 C CA . VAL A 1 97 ? -3.584 -5.714 -5.050 1.00 96.94 97 VAL A CA 1
ATOM 739 C C . VAL A 1 97 ? -4.689 -6.051 -4.055 1.00 96.94 97 VAL A C 1
ATOM 741 O O . VAL A 1 97 ? -5.642 -5.288 -3.917 1.00 96.94 97 VAL A O 1
ATOM 744 N N . GLU A 1 98 ? -4.565 -7.162 -3.332 1.00 97.75 98 GLU A N 1
ATOM 745 C CA . GLU A 1 98 ? -5.531 -7.549 -2.308 1.00 97.75 98 GLU A CA 1
ATOM 746 C C . GLU A 1 98 ? -5.627 -6.493 -1.200 1.00 97.75 98 GLU A C 1
ATOM 748 O O . GLU A 1 98 ? -6.730 -6.079 -0.840 1.00 97.75 98 GLU A O 1
ATOM 753 N N . GLY A 1 99 ? -4.486 -6.017 -0.695 1.00 98.06 99 GLY A N 1
ATOM 754 C CA . GLY A 1 99 ? -4.443 -4.980 0.335 1.00 98.06 99 GLY A CA 1
ATOM 755 C C . GLY A 1 99 ? -5.056 -3.664 -0.144 1.00 98.06 99 GLY A C 1
ATOM 756 O O . GLY A 1 99 ? -5.878 -3.074 0.552 1.00 98.06 99 GLY A O 1
ATOM 757 N N . LEU A 1 100 ? -4.729 -3.224 -1.361 1.00 98.06 100 LEU A N 1
ATOM 758 C CA . LEU A 1 100 ? -5.283 -1.996 -1.939 1.00 98.06 100 LEU A CA 1
ATOM 759 C C . LEU A 1 100 ? -6.784 -2.105 -2.225 1.00 98.06 100 LEU A C 1
ATOM 761 O O . LEU A 1 100 ? -7.515 -1.143 -1.996 1.00 98.06 100 LEU A O 1
ATOM 765 N N . ARG A 1 101 ? -7.264 -3.277 -2.650 1.00 98.19 101 ARG A N 1
ATOM 766 C CA . ARG A 1 101 ? -8.699 -3.540 -2.806 1.00 98.19 101 ARG A CA 1
ATOM 767 C C . ARG A 1 101 ? -9.422 -3.467 -1.461 1.00 98.19 10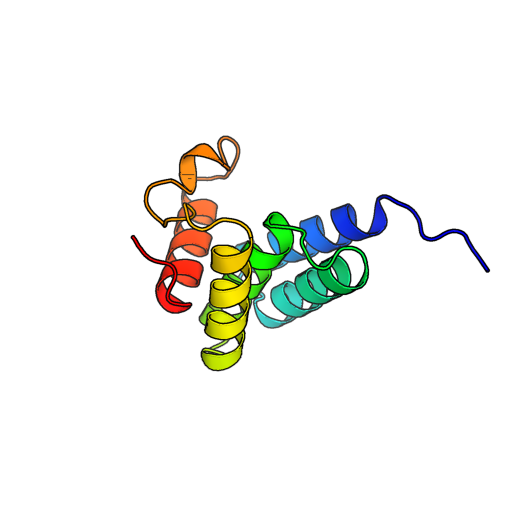1 ARG A C 1
ATOM 769 O O . ARG A 1 101 ? -10.433 -2.780 -1.355 1.00 98.19 101 ARG A O 1
ATOM 776 N N . LYS A 1 102 ? -8.884 -4.108 -0.414 1.00 98.06 102 LYS A N 1
ATOM 777 C CA . LYS A 1 102 ? -9.415 -4.010 0.962 1.00 98.06 102 LYS A CA 1
ATOM 778 C C . LYS A 1 102 ? -9.403 -2.568 1.487 1.00 98.06 102 LYS A C 1
ATOM 780 O O . LYS A 1 102 ? -10.317 -2.175 2.202 1.00 98.06 102 LYS A O 1
ATOM 785 N N . ALA A 1 103 ? -8.400 -1.778 1.102 1.00 98.06 103 ALA A N 1
ATOM 786 C CA . ALA A 1 103 ? -8.290 -0.358 1.437 1.00 98.06 103 ALA A CA 1
ATOM 787 C C . ALA A 1 103 ? -9.287 0.542 0.677 1.00 98.06 103 ALA A C 1
ATOM 789 O O . ALA A 1 103 ? -9.377 1.732 0.974 1.00 98.06 103 ALA A O 1
ATOM 790 N N . GLY A 1 104 ? -10.028 0.001 -0.297 1.00 97.81 104 GLY A N 1
ATOM 791 C CA . GLY A 1 104 ? -11.025 0.734 -1.077 1.00 97.81 104 GLY A CA 1
ATOM 792 C C . GLY A 1 104 ? -10.478 1.421 -2.330 1.00 97.81 104 GLY A C 1
ATOM 793 O O . GLY A 1 104 ? -11.116 2.343 -2.837 1.00 97.81 104 GLY A O 1
ATOM 794 N N . LEU A 1 105 ? -9.309 1.013 -2.839 1.00 97.69 105 LEU A N 1
ATOM 795 C CA . LEU A 1 105 ? -8.828 1.511 -4.128 1.00 97.69 105 LEU A CA 1
ATOM 796 C C . LEU A 1 105 ? -9.770 1.024 -5.253 1.00 97.69 105 LEU A C 1
ATOM 798 O O . LEU A 1 105 ? -10.056 -0.174 -5.303 1.00 97.69 105 LEU A O 1
ATOM 802 N N . PRO A 1 106 ? -10.247 1.904 -6.157 1.00 97.00 106 PRO A N 1
ATOM 803 C CA . PRO A 1 106 ? -11.168 1.509 -7.223 1.00 97.00 106 PRO A CA 1
ATOM 804 C C . PRO A 1 106 ? -10.524 0.557 -8.242 1.00 97.00 106 PRO A C 1
ATOM 806 O O . PRO A 1 106 ? -9.315 0.626 -8.476 1.00 97.00 106 PRO A O 1
ATOM 809 N N . GLU A 1 107 ? -11.342 -0.288 -8.876 1.00 94.19 107 GLU A N 1
ATOM 810 C CA . GLU A 1 107 ? -10.908 -1.291 -9.869 1.00 94.19 107 GLU A CA 1
ATOM 811 C C . GLU A 1 107 ? -10.320 -0.701 -11.153 1.00 94.19 107 GLU A C 1
ATOM 813 O O . GLU A 1 107 ? -10.859 0.295 -11.684 1.00 94.19 107 GLU A O 1
#

Radius of gyration: 12.98 Å; chains: 1; bounding box: 34×32×28 Å

Secondary structure (DSSP, 8-state):
-PPP-TTHHHHHHHHHHHHHHTT-HHHHHHHHHHHHHH-TT-HHHHHHHHHHHHHTT-HHHHHHHHHHHHHH-TT--STTTTTT-TTS-HHHHHHHHHHHHHTT---